Protein AF-A0A8H4NDA4-F1 (afdb_monomer)

Secondary structure (DSSP, 8-state):
-HHHHHHHHHHHPPTTS-STT--EEEEESSPPPHHHHHHHHT-SS-EEEEEE-TT--EEEEEE-HHHIIIIITTEEEEEEP-SS--EEEEEETTEEPPPPP----SSS------TT--------

pLDDT: mean 81.7, std 17.92, range [37.59, 96.75]

Nearest PDB structures (foldseek):
  3cwy-assembly1_A-2  TM=2.704E-01  e=6.642E-01  Hel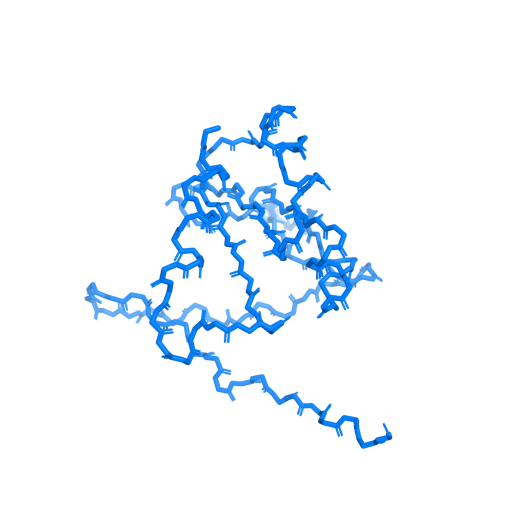icobacter pylori
  1x0g-assembly1_D  TM=3.783E-01  e=4.398E+00  Thermosynechococcus vestitus BP-1
  3ggr-assembly1_B  TM=2.574E-01  e=4.398E+00  Homo sapiens

Foldseek 3Di:
DQLVVQVVCQVVPDPVQHDLLHEGEDEEQDDQDPVNVVSQQPDPHWYKYFHADPVGATPWIDTHPSVVVSVCPQWIWDWDDDPVDIGIFTDHPNHGDDDDPPPPDDDDDDDDDPVPDPPPDDDD

Structure (mmCIF, N/CA/C/O backbone):
data_AF-A0A8H4NDA4-F1
#
_entry.id   AF-A0A8H4NDA4-F1
#
loop_
_atom_site.group_PDB
_atom_site.id
_atom_site.type_symbol
_atom_site.label_atom_id
_atom_site.label_alt_id
_atom_site.label_comp_id
_atom_site.label_asym_id
_atom_site.label_entity_id
_atom_site.label_seq_id
_atom_site.pdbx_PDB_ins_code
_atom_site.Cartn_x
_atom_site.Cartn_y
_atom_site.Cartn_z
_atom_site.occupancy
_atom_site.B_iso_or_equiv
_atom_site.auth_seq_id
_atom_site.auth_comp_id
_atom_site.auth_asym_id
_atom_site.auth_atom_id
_atom_site.pdbx_PDB_model_num
ATOM 1 N N . MET A 1 1 ? 8.304 11.530 5.027 1.00 59.81 1 MET A N 1
ATOM 2 C CA . MET A 1 1 ? 9.335 10.875 5.891 1.00 59.81 1 MET A CA 1
ATOM 3 C C . MET A 1 1 ? 9.225 9.360 5.819 1.00 59.81 1 MET A C 1
ATOM 5 O O . MET A 1 1 ? 10.176 8.750 5.354 1.00 59.81 1 MET A O 1
ATOM 9 N N . TYR A 1 2 ? 8.080 8.769 6.173 1.00 84.25 2 TYR A N 1
ATOM 10 C CA . TYR A 1 2 ? 7.885 7.310 6.170 1.00 84.25 2 TYR A CA 1
ATOM 11 C C . TYR A 1 2 ? 8.179 6.626 4.822 1.00 84.25 2 TYR A C 1
ATOM 13 O O . TYR A 1 2 ? 8.801 5.571 4.782 1.00 84.25 2 TYR A O 1
ATOM 21 N N . VAL A 1 3 ? 7.821 7.254 3.695 1.00 89.31 3 VAL A N 1
ATOM 22 C CA . VAL A 1 3 ? 8.093 6.681 2.364 1.00 89.31 3 VAL A CA 1
ATOM 23 C C . VAL A 1 3 ? 9.590 6.688 2.038 1.00 89.31 3 VAL A C 1
ATOM 25 O O . VAL A 1 3 ? 10.085 5.789 1.365 1.00 89.31 3 VAL A O 1
ATOM 28 N N . ARG A 1 4 ? 10.353 7.676 2.519 1.00 90.50 4 ARG A N 1
ATOM 29 C CA . ARG A 1 4 ? 11.809 7.716 2.307 1.00 90.50 4 ARG A CA 1
ATOM 30 C C . ARG A 1 4 ? 12.518 6.582 3.045 1.00 90.50 4 ARG A C 1
ATOM 32 O O . ARG A 1 4 ? 13.414 5.977 2.468 1.00 90.50 4 ARG A O 1
ATOM 39 N N . GLU A 1 5 ? 12.110 6.301 4.277 1.00 93.31 5 GLU A N 1
ATOM 40 C CA . GLU A 1 5 ? 12.650 5.188 5.065 1.00 93.31 5 GLU A CA 1
ATOM 41 C C . GLU A 1 5 ? 12.316 3.846 4.41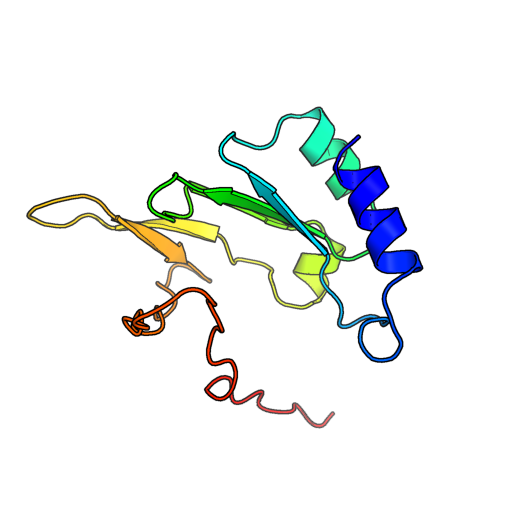9 1.00 93.31 5 GLU A C 1
ATOM 43 O O . GLU A 1 5 ? 13.213 3.029 4.228 1.00 93.31 5 GLU A O 1
ATOM 48 N N . LEU A 1 6 ? 11.071 3.672 3.961 1.00 93.19 6 LEU A N 1
ATOM 49 C CA . LEU A 1 6 ? 10.661 2.484 3.215 1.00 93.19 6 LEU A CA 1
ATOM 50 C C . LEU A 1 6 ? 11.510 2.274 1.952 1.00 93.19 6 LEU A C 1
ATOM 52 O O . LEU A 1 6 ? 12.015 1.179 1.726 1.00 93.19 6 LEU A O 1
ATOM 56 N N . LYS A 1 7 ? 11.756 3.325 1.159 1.00 91.12 7 LYS A N 1
ATOM 57 C CA . LYS A 1 7 ? 12.646 3.235 -0.015 1.00 91.12 7 LYS A CA 1
ATOM 58 C C . LYS A 1 7 ? 14.075 2.837 0.360 1.00 91.12 7 LYS A C 1
ATOM 60 O O . LYS A 1 7 ? 14.691 2.048 -0.349 1.00 91.12 7 LYS A O 1
ATOM 65 N N . GLY A 1 8 ? 14.598 3.371 1.464 1.00 91.44 8 GLY A N 1
ATOM 66 C CA . GLY A 1 8 ? 15.907 2.982 1.989 1.00 91.44 8 GLY A CA 1
ATOM 67 C C . GLY A 1 8 ? 15.953 1.503 2.377 1.00 91.44 8 GLY A C 1
ATOM 68 O O . GLY A 1 8 ? 16.895 0.805 2.007 1.00 91.44 8 GLY A O 1
ATOM 69 N N . ALA A 1 9 ? 14.903 1.009 3.041 1.00 91.44 9 ALA A N 1
ATOM 70 C CA . ALA A 1 9 ? 14.765 -0.400 3.395 1.00 91.44 9 ALA A CA 1
ATOM 71 C C . ALA A 1 9 ? 14.708 -1.299 2.150 1.00 91.44 9 ALA A C 1
ATOM 73 O O . ALA A 1 9 ? 15.398 -2.311 2.104 1.00 91.44 9 ALA A O 1
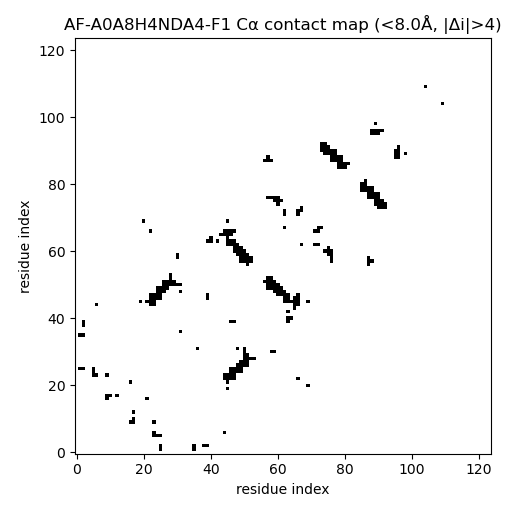ATOM 74 N N . MET A 1 10 ? 13.974 -0.896 1.109 1.00 91.38 10 MET A N 1
ATOM 75 C CA . MET A 1 10 ? 13.927 -1.626 -0.164 1.00 91.38 10 MET A CA 1
ATOM 76 C C . MET A 1 10 ? 15.293 -1.666 -0.862 1.00 91.38 10 MET A C 1
ATOM 78 O O . MET A 1 10 ? 15.707 -2.713 -1.350 1.00 91.38 10 MET A O 1
ATOM 82 N N . ALA A 1 11 ? 16.031 -0.552 -0.880 1.00 90.19 11 ALA A N 1
ATOM 83 C CA . ALA A 1 11 ? 17.371 -0.512 -1.470 1.00 90.19 11 ALA A CA 1
ATOM 84 C C . ALA A 1 11 ? 18.361 -1.429 -0.725 1.00 90.19 11 ALA A C 1
ATOM 86 O O . ALA A 1 11 ? 19.223 -2.064 -1.339 1.00 90.19 11 ALA A O 1
ATOM 87 N N . ALA A 1 12 ? 18.216 -1.531 0.597 1.00 90.25 12 ALA A N 1
ATOM 88 C CA . ALA A 1 12 ? 19.042 -2.374 1.454 1.00 90.25 12 ALA A CA 1
ATOM 89 C C . ALA A 1 12 ? 18.514 -3.815 1.625 1.00 90.25 12 ALA A C 1
ATOM 91 O O . ALA A 1 12 ? 19.200 -4.618 2.259 1.00 90.25 12 ALA A O 1
ATOM 92 N N . ALA A 1 13 ? 17.351 -4.160 1.057 1.00 88.94 13 ALA A N 1
ATOM 93 C CA . ALA A 1 13 ? 16.665 -5.441 1.268 1.00 88.94 13 ALA A CA 1
ATOM 94 C C . ALA A 1 13 ? 17.569 -6.639 0.942 1.00 88.94 13 ALA A C 1
ATOM 96 O O . ALA A 1 13 ? 18.343 -6.537 0.007 1.00 88.94 13 ALA A O 1
ATOM 97 N N . PRO A 1 14 ? 17.530 -7.772 1.657 1.00 87.19 14 PRO A N 1
ATOM 98 C CA . PRO A 1 14 ? 18.447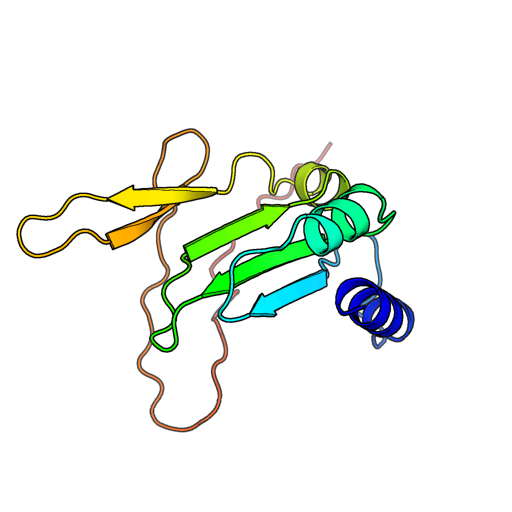 -8.893 1.424 1.00 87.19 14 PRO A CA 1
ATOM 99 C C . PRO A 1 14 ? 18.338 -9.499 0.005 1.00 87.19 14 PRO A C 1
ATOM 101 O O . PRO A 1 14 ? 17.362 -9.262 -0.711 1.00 87.19 14 PRO A O 1
ATOM 104 N N . PRO A 1 15 ? 19.332 -10.292 -0.449 1.00 84.56 15 PRO A N 1
ATOM 105 C CA . PRO A 1 15 ? 19.207 -11.064 -1.689 1.00 84.56 15 PRO A CA 1
ATOM 106 C C . PRO A 1 15 ? 17.911 -11.894 -1.707 1.00 84.56 15 PRO A C 1
ATOM 108 O O . PRO A 1 15 ? 17.548 -12.484 -0.694 1.00 84.56 15 PRO A O 1
ATOM 111 N N . GLY A 1 16 ? 17.207 -11.909 -2.842 1.00 83.06 16 GLY A N 1
ATOM 112 C CA . GLY A 1 16 ? 15.877 -12.524 -2.974 1.00 83.06 16 GLY A CA 1
ATOM 113 C C . GLY A 1 16 ? 14.697 -11.599 -2.641 1.00 83.06 16 GLY A C 1
ATOM 114 O O . GLY A 1 16 ? 13.569 -11.945 -2.953 1.00 83.06 16 GLY A O 1
ATOM 115 N N . TRP A 1 17 ? 14.948 -10.415 -2.068 1.00 82.44 17 TRP A N 1
ATOM 116 C CA . TRP A 1 17 ? 13.941 -9.382 -1.758 1.00 82.44 17 TRP A CA 1
ATOM 117 C C . TRP A 1 17 ? 14.201 -8.077 -2.526 1.00 82.44 17 TRP A C 1
ATOM 119 O O . TRP A 1 17 ? 13.790 -6.990 -2.120 1.00 82.44 17 TRP A O 1
ATOM 129 N N . ARG A 1 18 ? 14.943 -8.175 -3.631 1.00 82.94 18 ARG A N 1
ATOM 130 C CA . ARG A 1 18 ? 15.268 -7.075 -4.545 1.00 82.94 18 ARG A CA 1
ATOM 131 C C . ARG A 1 18 ? 14.806 -7.470 -5.942 1.00 82.94 18 ARG A C 1
ATOM 133 O O . ARG A 1 18 ? 15.030 -8.609 -6.335 1.00 82.94 18 ARG A O 1
ATOM 140 N N . GLY A 1 19 ? 14.265 -6.528 -6.705 1.00 81.38 19 GLY A N 1
ATOM 141 C CA . GLY A 1 19 ? 13.793 -6.802 -8.060 1.00 81.38 19 GLY A CA 1
ATOM 142 C C . GLY A 1 19 ? 12.646 -5.891 -8.472 1.00 81.38 19 GLY A C 1
ATOM 143 O O . GLY A 1 19 ? 12.273 -4.973 -7.741 1.00 81.38 19 GLY A O 1
ATOM 144 N N . ASN A 1 20 ? 12.102 -6.157 -9.659 1.00 79.50 20 ASN A N 1
ATOM 145 C CA . ASN A 1 20 ? 10.944 -5.443 -10.208 1.00 79.50 20 ASN A CA 1
ATOM 146 C C . ASN A 1 20 ? 9.602 -6.051 -9.759 1.00 79.50 20 ASN A C 1
ATOM 148 O O . ASN A 1 20 ? 8.551 -5.484 -10.032 1.00 79.50 20 ASN A O 1
ATOM 152 N N . ASP A 1 21 ? 9.649 -7.193 -9.081 1.00 85.69 21 ASP A N 1
ATOM 153 C CA . ASP A 1 21 ? 8.541 -7.961 -8.512 1.00 85.69 21 ASP A CA 1
ATOM 154 C C . ASP A 1 21 ? 8.353 -7.702 -7.005 1.00 85.69 21 ASP A C 1
ATOM 156 O O . ASP A 1 21 ? 7.577 -8.378 -6.335 1.00 85.69 21 ASP A O 1
ATOM 160 N N . VAL A 1 22 ? 9.039 -6.692 -6.463 1.00 90.19 22 VAL A N 1
ATOM 161 C CA . VAL A 1 22 ? 9.002 -6.341 -5.040 1.00 90.19 22 VAL A CA 1
ATOM 162 C C . VAL A 1 22 ? 8.109 -5.128 -4.805 1.00 90.19 22 VAL A C 1
ATOM 164 O O . VAL A 1 22 ? 8.272 -4.079 -5.429 1.00 90.19 22 VAL A O 1
ATOM 167 N N . LEU A 1 23 ? 7.210 -5.247 -3.829 1.00 93.81 23 LEU A N 1
ATOM 168 C CA . LEU A 1 23 ? 6.316 -4.185 -3.378 1.00 93.81 23 LEU A CA 1
ATOM 169 C C . LEU A 1 23 ? 6.729 -3.685 -1.988 1.00 93.81 23 LEU A C 1
ATOM 171 O O . LEU A 1 23 ? 6.818 -4.463 -1.041 1.00 93.81 23 LEU A O 1
ATOM 175 N N . GLY A 1 24 ? 6.914 -2.374 -1.840 1.00 94.50 24 GLY A N 1
ATOM 176 C CA . GLY A 1 24 ? 7.035 -1.743 -0.526 1.00 94.50 24 GLY A CA 1
ATOM 177 C C . GLY A 1 24 ? 5.666 -1.366 0.037 1.00 94.50 24 GLY A C 1
ATOM 178 O O . GLY A 1 24 ? 4.915 -0.641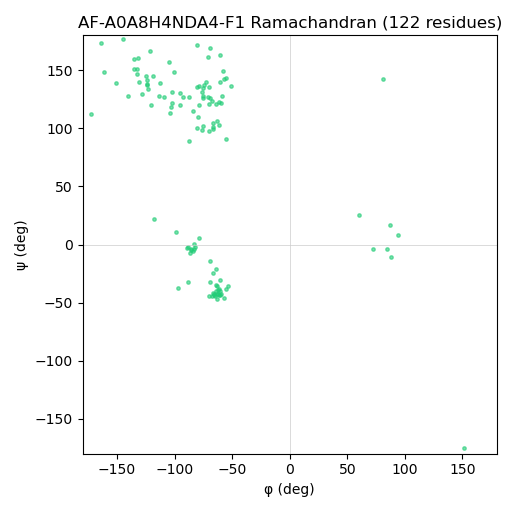 -0.613 1.00 94.50 24 GLY A O 1
ATOM 179 N N . LEU A 1 25 ? 5.349 -1.788 1.262 1.00 95.50 25 LEU A N 1
ATOM 180 C CA . LEU A 1 25 ? 4.100 -1.433 1.943 1.00 95.50 25 LEU A CA 1
ATOM 181 C C . LEU A 1 25 ? 4.359 -0.557 3.169 1.00 95.50 25 LEU A C 1
ATOM 183 O O . LEU A 1 25 ? 5.141 -0.912 4.047 1.00 95.50 25 LEU A O 1
ATOM 187 N N . LEU A 1 26 ? 3.663 0.578 3.239 1.00 95.38 26 LEU A N 1
ATOM 188 C CA . LEU A 1 26 ? 3.570 1.393 4.446 1.00 95.38 26 LEU A CA 1
ATOM 189 C C . LEU A 1 26 ? 2.208 1.160 5.107 1.00 95.38 26 LEU A C 1
ATOM 191 O O . LEU A 1 26 ? 1.175 1.455 4.511 1.00 95.38 26 LEU A O 1
ATOM 195 N N . VAL A 1 27 ? 2.212 0.654 6.339 1.00 94.69 27 VAL A N 1
ATOM 196 C CA . VAL A 1 27 ? 0.997 0.325 7.098 1.00 94.69 27 VAL A CA 1
ATOM 197 C C . VAL A 1 27 ? 0.864 1.261 8.297 1.00 94.69 27 VAL A C 1
ATOM 199 O O . VAL A 1 27 ? 1.858 1.570 8.955 1.00 94.69 27 VAL A O 1
ATOM 202 N N . GLY A 1 28 ? -0.348 1.730 8.592 1.00 93.38 28 GLY A N 1
ATOM 203 C CA . GLY A 1 28 ? -0.610 2.521 9.793 1.00 93.38 28 GLY A CA 1
ATOM 204 C C . GLY A 1 28 ? -2.089 2.623 10.156 1.00 93.38 28 GLY A C 1
ATOM 205 O O . GLY A 1 28 ? -2.958 2.209 9.404 1.00 93.38 28 GLY A O 1
ATOM 206 N N . GLU A 1 29 ? -2.377 3.221 11.312 1.00 94.56 29 GLU A N 1
ATOM 207 C CA . GLU A 1 29 ? -3.752 3.375 11.829 1.00 94.56 29 GLU A CA 1
ATOM 208 C C . GLU A 1 29 ? -4.459 4.660 11.358 1.00 94.56 29 GLU A C 1
ATOM 210 O O . GLU A 1 29 ? -5.603 4.930 11.722 1.00 94.56 29 GLU A O 1
ATOM 215 N N . LYS A 1 30 ? -3.773 5.512 10.589 1.00 94.50 30 LYS A N 1
ATOM 216 C CA . LYS A 1 30 ? -4.304 6.802 10.125 1.00 94.50 30 LYS A CA 1
ATOM 217 C C . LYS A 1 30 ? -4.363 6.834 8.601 1.00 94.50 30 LYS A C 1
ATOM 219 O O . LYS A 1 30 ? -3.449 6.324 7.970 1.00 94.50 30 LYS A O 1
ATOM 224 N N . PRO A 1 31 ? -5.368 7.484 7.989 1.00 94.50 31 PRO A N 1
ATOM 225 C CA . PRO A 1 31 ? -5.404 7.640 6.539 1.00 94.50 31 PRO A CA 1
ATOM 226 C C . PRO A 1 31 ? -4.159 8.348 5.992 1.00 94.50 31 PRO A C 1
ATOM 228 O O . PRO A 1 31 ? -3.595 9.240 6.639 1.00 94.50 31 PRO A O 1
ATOM 231 N N . ALA A 1 32 ? -3.767 8.002 4.765 1.00 94.62 32 ALA A N 1
ATOM 232 C CA . ALA A 1 32 ? -2.618 8.612 4.110 1.00 94.62 32 ALA A CA 1
ATOM 233 C C . ALA A 1 32 ? -2.826 10.122 3.935 1.00 94.62 32 ALA A C 1
ATOM 235 O O . ALA A 1 32 ? -3.769 10.575 3.279 1.00 94.62 32 ALA A O 1
ATOM 236 N N . THR A 1 33 ? -1.904 10.918 4.473 1.00 95.56 33 THR A N 1
ATOM 237 C CA . THR A 1 33 ? -1.914 12.372 4.275 1.00 95.56 33 THR A CA 1
ATOM 238 C C . THR A 1 33 ? -1.536 12.729 2.836 1.00 95.56 33 THR A C 1
ATOM 240 O O . THR A 1 33 ? -0.888 11.949 2.138 1.00 95.56 33 THR A O 1
ATOM 243 N N . LYS A 1 34 ? -1.860 13.952 2.391 1.00 94.81 34 LYS A N 1
ATOM 244 C CA . 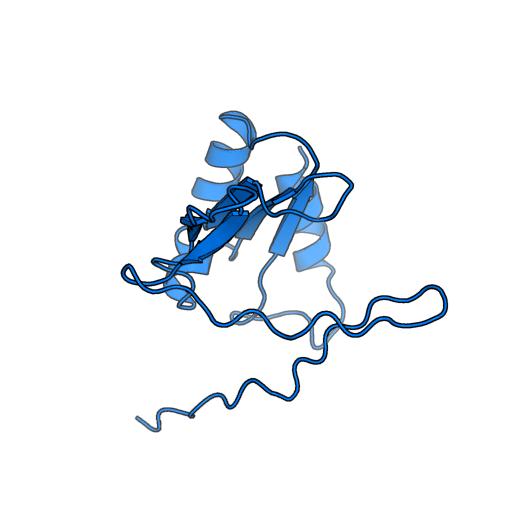LYS A 1 34 ? -1.460 14.447 1.059 1.00 94.81 34 LYS A CA 1
ATOM 245 C C . LYS A 1 34 ? 0.051 14.344 0.811 1.00 94.81 34 LYS A C 1
ATOM 247 O O . LYS A 1 34 ? 0.464 14.049 -0.303 1.00 94.81 34 LYS A O 1
ATOM 252 N N . GLY A 1 35 ? 0.869 14.554 1.847 1.00 93.75 35 GLY A N 1
ATOM 253 C CA . GLY A 1 35 ? 2.325 14.416 1.751 1.00 93.75 35 GLY A CA 1
ATOM 254 C C . GLY A 1 35 ? 2.762 12.974 1.485 1.00 93.75 35 GLY A C 1
ATOM 255 O O . GLY A 1 35 ? 3.605 12.746 0.625 1.00 93.75 35 GLY A O 1
ATOM 256 N N . VAL A 1 36 ? 2.141 11.997 2.159 1.00 94.19 36 VAL A N 1
ATOM 257 C CA . VAL A 1 36 ? 2.391 10.566 1.905 1.00 94.19 36 VAL A CA 1
ATOM 258 C C . VAL A 1 36 ? 1.969 10.193 0.485 1.00 94.19 36 VAL A C 1
ATOM 260 O O . VAL A 1 36 ? 2.750 9.583 -0.238 1.00 94.19 36 VAL A O 1
ATOM 263 N N . GLN A 1 37 ? 0.778 10.621 0.057 1.00 94.81 37 GLN A N 1
ATOM 264 C CA . GLN A 1 37 ? 0.279 10.366 -1.298 1.00 94.81 37 GLN A CA 1
ATOM 265 C C . GLN A 1 37 ? 1.200 10.969 -2.374 1.00 94.81 37 GLN A C 1
ATOM 267 O O . GLN A 1 37 ? 1.508 10.303 -3.358 1.00 94.81 37 GLN A O 1
ATOM 272 N N . GLY A 1 38 ? 1.699 12.194 -2.169 1.00 95.69 38 GLY A N 1
ATOM 273 C CA . GLY A 1 38 ? 2.653 12.838 -3.077 1.00 95.69 38 GLY A CA 1
ATOM 274 C C . GLY A 1 38 ? 4.018 12.138 -3.130 1.00 95.69 38 GLY A C 1
ATOM 275 O O . GLY A 1 38 ? 4.557 11.918 -4.218 1.00 95.69 38 GLY A O 1
ATOM 276 N N . GLU A 1 39 ? 4.569 11.737 -1.975 1.00 95.12 39 GLU A N 1
ATOM 277 C CA . GLU A 1 39 ? 5.819 10.957 -1.913 1.00 95.12 39 GLU A CA 1
ATOM 278 C C . GLU A 1 39 ? 5.663 9.591 -2.611 1.00 95.12 39 GLU A C 1
ATOM 280 O O . GLU A 1 39 ? 6.578 9.161 -3.310 1.00 95.12 39 GLU A O 1
ATOM 285 N N . MET A 1 40 ? 4.512 8.922 -2.470 1.00 95.00 40 MET A N 1
ATOM 286 C CA . MET A 1 40 ? 4.222 7.666 -3.176 1.00 95.00 40 MET A CA 1
ATOM 287 C C . MET A 1 40 ? 4.076 7.854 -4.687 1.00 95.00 40 MET A C 1
ATOM 289 O O . MET A 1 40 ? 4.608 7.054 -5.456 1.00 95.00 40 MET A O 1
ATOM 293 N N . HIS A 1 41 ? 3.355 8.894 -5.112 1.00 94.62 41 HIS A N 1
ATOM 294 C CA . HIS A 1 41 ? 3.080 9.164 -6.523 1.00 94.62 41 HIS A CA 1
ATOM 295 C C . HIS A 1 41 ? 4.364 9.410 -7.328 1.00 94.62 41 HIS A C 1
ATOM 297 O O . HIS A 1 41 ? 4.479 8.956 -8.461 1.00 94.62 41 HIS A O 1
ATOM 303 N N . SER A 1 42 ? 5.336 10.096 -6.723 1.00 93.81 42 SER A N 1
ATOM 304 C CA . SER A 1 42 ? 6.632 10.425 -7.333 1.00 93.81 42 SER A CA 1
ATOM 305 C C . SER A 1 42 ? 7.697 9.330 -7.196 1.00 93.81 42 SER A C 1
ATOM 307 O O . SER A 1 42 ? 8.798 9.482 -7.720 1.00 93.81 42 SER A O 1
ATOM 309 N N . ALA A 1 43 ? 7.418 8.241 -6.476 1.00 93.56 43 ALA A N 1
ATOM 310 C CA . ALA A 1 43 ? 8.392 7.178 -6.268 1.00 93.56 43 ALA A CA 1
ATOM 311 C C . ALA A 1 43 ? 8.574 6.311 -7.525 1.00 93.56 43 ALA A C 1
ATOM 313 O O . ALA A 1 43 ? 7.606 5.888 -8.153 1.00 93.56 43 ALA A O 1
ATOM 314 N N . GLU A 1 44 ? 9.827 5.979 -7.841 1.00 91.88 44 GLU A N 1
ATOM 315 C CA . GLU A 1 44 ? 10.176 5.127 -8.990 1.00 91.88 44 GLU A CA 1
ATOM 316 C C . GLU A 1 44 ? 10.092 3.620 -8.699 1.00 91.88 44 GLU A C 1
ATOM 318 O O . GLU A 1 44 ? 10.224 2.809 -9.613 1.00 91.88 44 GLU A O 1
ATOM 323 N N . VAL A 1 45 ? 9.832 3.246 -7.446 1.00 92.62 45 VAL A N 1
ATOM 324 C CA . VAL A 1 45 ? 9.634 1.860 -6.992 1.00 92.62 45 VAL A CA 1
ATOM 325 C C . VAL A 1 45 ? 8.153 1.582 -6.736 1.00 92.62 45 VAL A C 1
ATOM 327 O O . VAL A 1 45 ? 7.379 2.513 -6.499 1.00 92.62 45 VAL A O 1
ATOM 330 N N . ALA A 1 46 ? 7.740 0.315 -6.774 1.00 95.69 46 ALA A N 1
ATOM 331 C CA . ALA A 1 46 ? 6.366 -0.079 -6.474 1.00 95.69 46 ALA A CA 1
ATOM 332 C C . ALA A 1 46 ? 6.060 0.084 -4.983 1.00 95.69 46 ALA A C 1
ATOM 334 O O . ALA A 1 46 ? 6.719 -0.519 -4.135 1.00 95.69 46 ALA A O 1
ATOM 335 N N . LEU A 1 47 ? 5.059 0.913 -4.673 1.00 96.06 47 LEU A N 1
ATOM 336 C CA . LEU A 1 47 ? 4.661 1.223 -3.303 1.00 96.06 47 LEU A CA 1
ATOM 337 C C . LEU A 1 47 ? 3.152 1.121 -3.105 1.00 96.06 47 LEU A C 1
ATOM 339 O O . LEU A 1 47 ? 2.367 1.522 -3.972 1.00 96.06 47 LEU A O 1
ATOM 343 N N . GLY A 1 48 ? 2.772 0.707 -1.899 1.00 96.75 48 GLY A N 1
ATOM 344 C CA . GLY A 1 48 ? 1.414 0.794 -1.391 1.00 96.75 48 GLY A CA 1
ATOM 345 C C . GLY A 1 48 ? 1.306 1.391 0.007 1.00 96.75 48 GLY A C 1
ATOM 346 O O . GLY A 1 48 ? 2.269 1.412 0.777 1.00 96.75 48 GLY A O 1
ATOM 347 N N . TYR A 1 49 ? 0.103 1.861 0.327 1.00 96.56 49 TYR A N 1
ATOM 348 C CA . TYR A 1 49 ? -0.285 2.297 1.663 1.00 96.56 49 TYR A CA 1
ATOM 349 C C . TYR A 1 49 ? -1.497 1.512 2.141 1.00 96.56 49 TYR A C 1
ATOM 351 O O . TYR A 1 49 ? -2.477 1.399 1.405 1.00 96.56 49 TYR A O 1
ATOM 359 N N . VAL A 1 50 ? -1.445 1.041 3.384 1.00 95.88 50 VAL A N 1
ATOM 360 C CA . VAL A 1 50 ? -2.558 0.377 4.063 1.00 95.88 50 VAL A CA 1
ATOM 361 C C . VAL A 1 50 ? -2.890 1.169 5.322 1.00 95.88 50 VAL A C 1
ATOM 363 O O . VAL A 1 50 ? -2.055 1.312 6.213 1.00 95.88 50 VAL A O 1
ATOM 366 N N . CYS A 1 51 ? -4.118 1.671 5.405 1.00 95.44 51 CYS A N 1
ATOM 367 C CA . CYS A 1 51 ? -4.689 2.113 6.672 1.00 95.44 51 CYS A CA 1
ATOM 368 C C . CYS A 1 51 ? -5.459 0.940 7.273 1.00 95.44 51 CYS A C 1
ATOM 370 O O . CYS A 1 51 ? -6.331 0.406 6.584 1.00 95.44 51 CYS A O 1
ATOM 372 N N . CYS A 1 52 ? -5.188 0.556 8.517 1.00 93.81 52 CYS A N 1
ATOM 373 C CA . CYS A 1 52 ? -5.939 -0.497 9.194 1.00 93.81 52 CYS A CA 1
ATOM 374 C C . CYS A 1 52 ? -6.368 -0.114 10.615 1.00 93.81 52 CYS A C 1
ATOM 376 O O . CYS A 1 52 ? -5.701 0.673 11.281 1.00 93.81 52 CYS A O 1
ATOM 378 N N . SER A 1 53 ? -7.489 -0.672 11.079 1.00 90.69 53 SER A N 1
ATOM 379 C CA . SER A 1 53 ? -7.881 -0.608 12.491 1.00 90.69 53 SER A CA 1
ATOM 380 C C . SER A 1 53 ? -6.937 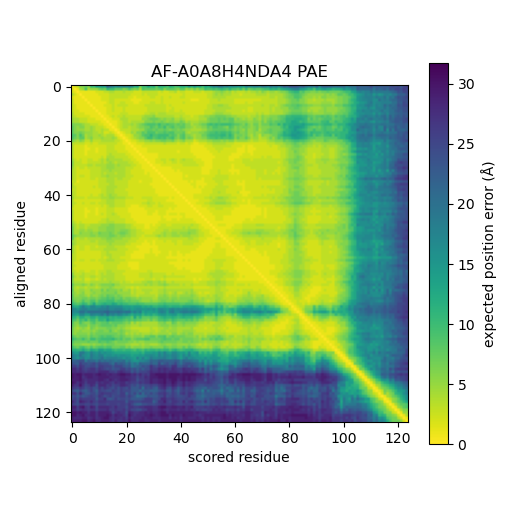-1.455 13.355 1.00 90.69 53 SER A C 1
ATOM 382 O O . SER A 1 53 ? -6.149 -2.256 12.841 1.00 90.69 53 SER A O 1
ATOM 384 N N . LYS A 1 54 ? -7.037 -1.317 14.681 1.00 88.69 54 LYS A N 1
ATOM 385 C CA . LYS A 1 54 ? -6.286 -2.165 15.624 1.00 88.69 54 LYS A CA 1
ATOM 386 C C . LYS A 1 54 ? -6.737 -3.622 15.573 1.00 88.69 54 LYS A C 1
ATOM 388 O O . LYS A 1 54 ? -5.974 -4.525 15.890 1.00 88.69 54 LYS A O 1
ATOM 393 N N . GLU A 1 55 ? -7.968 -3.835 15.136 1.00 85.25 55 GLU A N 1
ATOM 394 C CA . GLU A 1 55 ? -8.611 -5.128 14.944 1.00 85.25 55 GLU A CA 1
ATOM 395 C C . GLU A 1 55 ? -8.238 -5.763 13.587 1.00 85.25 55 GLU A C 1
ATOM 397 O O . GLU A 1 55 ? -8.601 -6.907 13.298 1.00 85.25 55 GLU A O 1
ATOM 402 N N . GLY A 1 56 ? -7.467 -5.041 12.762 1.00 83.19 56 GLY A N 1
ATOM 403 C CA . GLY A 1 56 ? -6.947 -5.507 11.480 1.00 83.19 56 GLY A CA 1
ATOM 404 C C . GLY A 1 56 ? -7.889 -5.290 10.294 1.00 83.19 56 GLY A C 1
ATOM 405 O O . GLY A 1 56 ? -7.693 -5.910 9.249 1.00 83.19 56 GLY A O 1
ATOM 406 N N . ASP A 1 57 ? -8.905 -4.434 10.421 1.00 85.31 57 ASP A N 1
ATOM 407 C CA . ASP A 1 57 ? -9.775 -4.066 9.301 1.00 85.31 57 ASP A CA 1
ATOM 408 C C . ASP A 1 57 ? -9.046 -3.102 8.373 1.00 85.31 57 ASP A C 1
ATOM 410 O O . ASP A 1 57 ? -8.580 -2.053 8.812 1.00 85.31 57 ASP A O 1
ATOM 414 N N . VAL A 1 58 ? -8.969 -3.417 7.080 1.00 90.94 58 VAL A N 1
ATOM 415 C CA . VAL A 1 58 ? -8.328 -2.538 6.095 1.00 90.94 58 VAL A CA 1
ATOM 416 C C . VAL A 1 58 ? -9.289 -1.413 5.709 1.00 90.94 58 VAL A C 1
ATOM 418 O O . VAL A 1 58 ? -10.292 -1.633 5.037 1.00 90.94 58 VAL A O 1
ATOM 421 N N . LEU A 1 59 ? -8.965 -0.196 6.144 1.00 92.06 59 LEU A N 1
ATOM 422 C CA . LEU A 1 59 ? -9.760 1.025 5.986 1.00 92.06 59 LEU A CA 1
ATOM 423 C C . LEU A 1 59 ? -9.458 1.770 4.683 1.00 92.06 59 LEU A C 1
ATOM 425 O O . LEU A 1 59 ? -10.322 2.441 4.124 1.00 92.06 59 LEU A O 1
ATOM 429 N N . GLN A 1 60 ? -8.212 1.697 4.218 1.00 94.06 60 GLN A N 1
ATOM 430 C CA . GLN A 1 60 ? -7.757 2.364 3.003 1.00 94.06 60 GLN A CA 1
ATOM 431 C C . GLN A 1 60 ? -6.625 1.563 2.379 1.00 94.06 60 GLN A C 1
ATOM 433 O O . GLN A 1 60 ? -5.714 1.126 3.079 1.00 94.06 60 GLN A O 1
ATOM 438 N N . LEU A 1 61 ? -6.659 1.454 1.057 1.00 95.50 61 LEU A N 1
ATOM 439 C CA . LEU A 1 61 ? -5.598 0.880 0.248 1.00 95.50 61 LEU A CA 1
ATOM 440 C C . LEU A 1 61 ? -5.250 1.876 -0.856 1.00 95.50 61 LEU A C 1
ATOM 442 O O . LEU A 1 61 ? -6.150 2.376 -1.529 1.00 95.50 61 LEU A O 1
ATOM 446 N N . LEU A 1 62 ? -3.969 2.192 -1.025 1.00 95.31 62 LEU A N 1
ATOM 447 C CA . LEU A 1 62 ? -3.488 3.053 -2.106 1.00 95.31 62 LEU A CA 1
ATOM 448 C C . LEU A 1 62 ? -2.306 2.395 -2.803 1.00 95.31 62 LEU A C 1
ATOM 450 O O . LEU A 1 62 ? -1.413 1.885 -2.134 1.00 95.31 62 LEU A O 1
ATOM 454 N N . TRP A 1 63 ? -2.264 2.510 -4.127 1.00 96.75 63 TRP A N 1
ATOM 455 C CA . TRP A 1 63 ? -1.180 2.019 -4.977 1.00 96.75 63 TRP A CA 1
ATOM 456 C C . TRP A 1 63 ? -0.615 3.159 -5.813 1.00 96.75 63 TRP A C 1
ATOM 458 O O . TRP A 1 63 ? -1.380 3.954 -6.365 1.00 96.75 63 TRP A O 1
ATOM 468 N N . ASN A 1 64 ? 0.710 3.236 -5.946 1.00 96.19 64 ASN A N 1
ATOM 469 C CA . ASN A 1 64 ? 1.309 4.114 -6.950 1.00 96.19 64 ASN A CA 1
ATOM 470 C C . ASN A 1 64 ? 1.286 3.468 -8.347 1.00 96.19 64 ASN A C 1
ATOM 472 O O . ASN A 1 64 ? 0.971 2.290 -8.500 1.00 96.19 64 ASN A O 1
ATOM 476 N N . ILE A 1 65 ? 1.647 4.235 -9.378 1.00 96.38 65 ILE A N 1
ATOM 477 C CA . ILE A 1 65 ? 1.581 3.770 -10.772 1.00 96.38 65 ILE A CA 1
ATOM 478 C C . ILE A 1 65 ? 2.458 2.535 -11.039 1.00 96.38 65 ILE A C 1
ATOM 480 O O . ILE A 1 65 ? 2.114 1.694 -11.863 1.00 96.38 65 ILE A O 1
ATOM 484 N N . LYS A 1 66 ? 3.576 2.389 -10.316 1.00 95.88 66 LYS A N 1
ATOM 485 C CA . LYS A 1 66 ? 4.466 1.227 -10.426 1.00 95.88 66 LYS A CA 1
ATOM 486 C C . LYS A 1 66 ? 3.817 -0.034 -9.853 1.00 95.88 66 LYS A C 1
ATOM 488 O O . LYS A 1 66 ? 3.835 -1.066 -10.511 1.00 95.88 66 LYS A O 1
ATOM 493 N N . ALA A 1 67 ? 3.184 0.071 -8.685 1.00 96.12 67 ALA A N 1
ATOM 494 C CA . ALA A 1 67 ? 2.404 -1.015 -8.095 1.00 96.12 67 ALA A CA 1
ATOM 495 C C . ALA A 1 67 ? 1.189 -1.388 -8.966 1.00 96.12 67 ALA A C 1
ATOM 497 O O . ALA A 1 67 ? 0.908 -2.566 -9.171 1.00 96.12 67 ALA A O 1
ATOM 498 N N . GLN A 1 68 ? 0.506 -0.398 -9.546 1.00 95.31 68 GLN A N 1
ATOM 499 C CA . GLN A 1 68 ? -0.590 -0.639 -10.492 1.00 95.31 68 GLN A CA 1
ATOM 500 C C . GLN A 1 68 ? -0.115 -1.417 -11.727 1.00 95.31 68 GLN A C 1
ATOM 502 O O . GLN A 1 68 ? -0.753 -2.393 -12.113 1.00 95.31 68 GLN A O 1
ATOM 507 N N . ALA A 1 69 ? 1.042 -1.053 -12.292 1.00 94.94 69 ALA A N 1
ATOM 508 C CA . ALA A 1 69 ? 1.649 -1.756 -13.424 1.00 94.94 69 ALA A CA 1
ATOM 509 C C . ALA A 1 69 ? 2.065 -3.207 -13.104 1.00 94.94 69 ALA A C 1
ATOM 511 O O . ALA A 1 69 ? 2.160 -4.019 -14.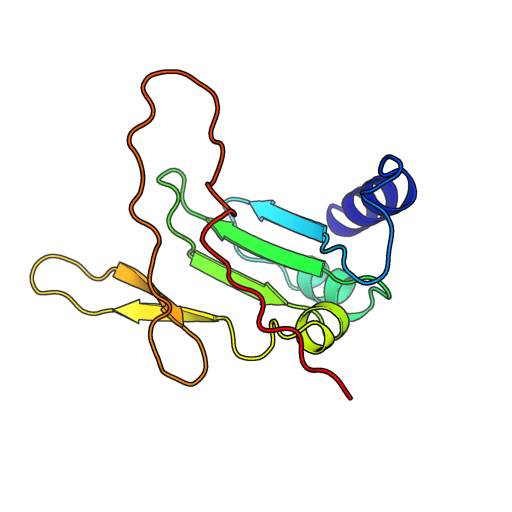018 1.00 94.94 69 ALA A O 1
ATOM 512 N N . MET A 1 70 ? 2.255 -3.554 -11.825 1.00 93.88 70 MET A N 1
ATOM 513 C CA . MET A 1 70 ? 2.447 -4.939 -11.366 1.00 93.88 70 MET A CA 1
ATOM 514 C C . MET A 1 70 ? 1.133 -5.736 -11.258 1.00 93.88 70 MET A C 1
ATOM 516 O O . MET A 1 70 ? 1.131 -6.862 -10.772 1.00 93.88 70 MET A O 1
ATOM 520 N N . GLY A 1 71 ? 0.003 -5.164 -11.681 1.00 92.62 71 GLY A N 1
ATOM 521 C CA . GLY A 1 71 ? -1.298 -5.830 -11.669 1.00 92.62 71 GLY A CA 1
ATOM 522 C C . GLY A 1 71 ? -2.144 -5.553 -10.427 1.00 92.62 71 GLY A C 1
ATOM 523 O O . GLY A 1 71 ? -3.203 -6.161 -10.283 1.00 92.62 71 GLY A O 1
ATOM 524 N N . LEU A 1 72 ? -1.728 -4.624 -9.558 1.00 93.19 72 LEU A N 1
ATOM 525 C CA . LEU A 1 72 ? -2.532 -4.182 -8.408 1.00 93.19 72 LEU A CA 1
ATOM 526 C C . LEU A 1 72 ? -3.558 -3.102 -8.775 1.00 93.19 72 LEU A C 1
ATOM 528 O O . LEU A 1 72 ? -4.300 -2.627 -7.913 1.00 93.19 72 LEU A O 1
ATOM 532 N N . ASP A 1 73 ? -3.612 -2.709 -10.050 1.00 92.62 73 ASP A N 1
ATOM 533 C CA . ASP A 1 73 ? -4.645 -1.809 -10.546 1.00 92.62 73 ASP A CA 1
ATOM 534 C C . ASP A 1 73 ? -6.057 -2.358 -10.286 1.00 92.62 73 ASP A C 1
ATOM 536 O O . ASP A 1 73 ? -6.320 -3.565 -10.344 1.00 92.62 73 ASP A O 1
ATOM 540 N N . GLY A 1 74 ? -6.966 -1.443 -9.951 1.00 89.81 74 GLY A N 1
ATOM 541 C CA . GLY A 1 74 ? -8.351 -1.761 -9.621 1.00 89.81 74 GLY A CA 1
ATOM 542 C C . GLY A 1 74 ? -8.565 -2.454 -8.271 1.00 89.81 74 GLY A C 1
ATOM 543 O O . GLY A 1 74 ? -9.724 -2.652 -7.908 1.00 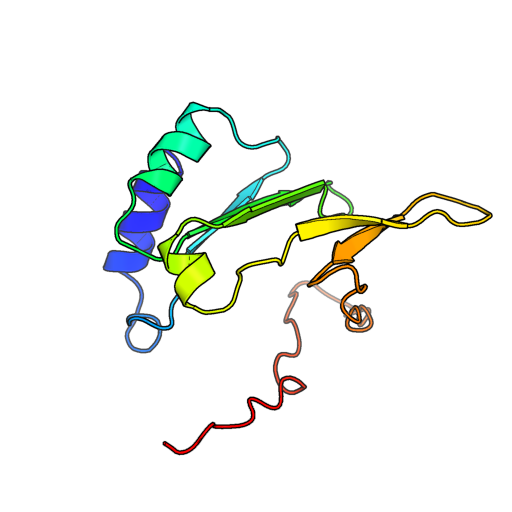89.81 74 GLY A O 1
ATOM 544 N N . ILE A 1 75 ? -7.509 -2.796 -7.516 1.00 92.88 75 ILE A N 1
ATOM 545 C CA . ILE A 1 75 ? -7.646 -3.310 -6.146 1.00 92.88 75 ILE A CA 1
ATOM 546 C C . ILE A 1 75 ? -7.896 -2.142 -5.189 1.00 92.88 75 ILE A C 1
ATOM 548 O O . ILE A 1 75 ? -7.064 -1.243 -5.058 1.00 92.88 75 ILE A O 1
ATOM 552 N N . THR A 1 76 ? -9.032 -2.166 -4.496 1.00 91.12 76 THR A N 1
ATOM 553 C CA . THR A 1 76 ? -9.459 -1.106 -3.570 1.00 91.12 76 THR A CA 1
ATOM 554 C C . THR A 1 76 ? -10.209 -1.671 -2.362 1.00 91.12 76 THR A C 1
ATOM 556 O O . THR A 1 76 ? -10.463 -2.872 -2.281 1.00 91.12 76 THR A O 1
ATOM 559 N N . VAL A 1 77 ? -10.577 -0.801 -1.422 1.00 91.69 77 VAL A N 1
ATOM 560 C CA . VAL A 1 77 ? -11.474 -1.118 -0.305 1.00 91.69 77 VAL A CA 1
ATOM 561 C C . VAL A 1 77 ? -12.900 -0.710 -0.672 1.00 91.69 77 VAL A C 1
ATOM 563 O O . VAL A 1 77 ? -13.140 0.415 -1.110 1.00 91.69 77 VAL A O 1
ATOM 566 N N . GLY A 1 78 ? -13.851 -1.619 -0.474 1.00 89.94 78 GLY A N 1
ATOM 567 C CA . GLY A 1 78 ? -15.286 -1.386 -0.611 1.00 89.94 78 GLY A CA 1
ATOM 568 C C . GLY A 1 78 ? -16.044 -1.683 0.681 1.00 89.94 78 GLY A C 1
ATOM 569 O O . GLY A 1 78 ? -15.521 -2.311 1.600 1.00 89.94 78 GLY A O 1
ATOM 570 N N . LEU A 1 79 ? -17.301 -1.238 0.740 1.00 88.19 79 LEU A N 1
ATOM 571 C CA . LEU A 1 79 ? -18.212 -1.518 1.848 1.00 88.19 79 LEU A CA 1
ATOM 572 C C . LEU A 1 79 ? -19.191 -2.624 1.445 1.00 88.19 79 LEU A C 1
ATOM 574 O O . LEU A 1 79 ? -19.948 -2.470 0.487 1.00 88.19 79 LEU A O 1
ATOM 578 N N . LYS A 1 80 ? -19.203 -3.720 2.200 1.00 86.75 80 LYS A N 1
ATOM 579 C CA . LYS A 1 80 ? -20.232 -4.756 2.131 1.00 86.75 80 LYS A CA 1
ATOM 580 C C . LYS A 1 80 ? -21.277 -4.485 3.205 1.00 86.75 80 LYS A C 1
ATOM 582 O O . LYS A 1 80 ? -20.953 -4.498 4.392 1.00 86.75 80 LYS A O 1
ATOM 587 N N . TYR A 1 81 ? -22.521 -4.286 2.794 1.00 82.94 81 TYR A N 1
ATOM 588 C CA . TYR A 1 81 ? -23.652 -4.227 3.716 1.00 82.94 81 TYR A CA 1
ATOM 589 C C . TYR A 1 81 ? -24.007 -5.643 4.183 1.00 82.94 81 TYR A C 1
ATOM 591 O O . TYR A 1 81 ? -24.043 -6.573 3.374 1.00 82.94 81 TYR A O 1
ATOM 599 N N . GLY A 1 82 ? -24.224 -5.810 5.483 1.00 81.38 82 GLY A N 1
ATOM 600 C CA . GLY A 1 82 ? -24.671 -7.058 6.096 1.00 81.38 82 GLY A CA 1
ATOM 601 C C . GLY A 1 82 ? -25.779 -6.780 7.104 1.00 81.38 82 GLY A C 1
ATOM 602 O O . GLY A 1 82 ? -25.910 -5.648 7.565 1.00 81.38 82 GLY A O 1
ATOM 603 N N . ASP A 1 83 ? -26.558 -7.809 7.435 1.00 78.38 83 ASP A N 1
ATOM 604 C CA . ASP A 1 83 ? -27.737 -7.668 8.299 1.00 78.38 83 ASP A CA 1
ATOM 605 C C . ASP A 1 83 ? -27.374 -7.214 9.727 1.00 78.38 83 ASP A C 1
ATOM 607 O O . ASP A 1 83 ? -28.095 -6.412 10.317 1.00 78.38 83 ASP A O 1
ATOM 611 N N . ASP A 1 84 ? -26.220 -7.655 10.245 1.00 77.75 84 ASP A N 1
ATOM 612 C CA . ASP A 1 84 ? -25.738 -7.303 11.591 1.00 77.75 84 ASP A CA 1
ATOM 613 C C . ASP A 1 84 ? -24.741 -6.135 11.596 1.00 77.75 84 ASP A C 1
ATOM 615 O O . ASP A 1 84 ? -24.708 -5.323 12.524 1.00 77.75 84 ASP A O 1
ATOM 619 N N . SER A 1 85 ? -23.872 -6.061 10.583 1.00 76.88 85 SER A N 1
ATOM 620 C CA . SER A 1 85 ? -22.853 -5.017 10.478 1.00 76.88 85 SER A CA 1
ATOM 621 C C . SER A 1 85 ? -22.308 -4.863 9.062 1.00 76.88 85 SER A C 1
ATOM 623 O O . SER A 1 85 ? -22.177 -5.826 8.298 1.00 76.88 85 SER A O 1
ATOM 625 N N . ASN A 1 86 ? -21.935 -3.627 8.730 1.00 83.19 86 ASN A N 1
ATOM 626 C CA . ASN A 1 86 ? -21.179 -3.345 7.519 1.00 83.19 86 ASN A CA 1
ATOM 627 C C . ASN A 1 86 ? -19.735 -3.823 7.688 1.00 83.19 86 ASN A C 1
ATOM 629 O O . ASN A 1 86 ? -19.127 -3.624 8.740 1.00 83.19 86 ASN A O 1
ATOM 633 N N . LYS A 1 87 ? -19.173 -4.412 6.634 1.00 84.12 87 LYS A N 1
ATOM 634 C CA . LYS A 1 87 ? -17.805 -4.937 6.618 1.00 84.12 87 LYS A CA 1
ATOM 635 C C . LYS A 1 87 ? -17.019 -4.305 5.486 1.00 84.12 87 LYS A C 1
ATOM 637 O O . LYS A 1 87 ? -17.530 -4.169 4.376 1.00 84.12 87 LYS A O 1
ATOM 642 N N . LEU A 1 88 ? -15.776 -3.937 5.758 1.00 88.69 88 LEU A N 1
ATOM 643 C CA . LEU A 1 88 ? -14.861 -3.506 4.711 1.00 88.69 88 LEU A CA 1
ATOM 644 C C . LEU A 1 88 ? -14.285 -4.733 4.016 1.00 88.69 88 LEU A C 1
ATOM 646 O O . LEU A 1 88 ? -13.937 -5.721 4.661 1.00 88.69 88 LEU A O 1
ATOM 650 N N . VAL A 1 89 ? -14.238 -4.678 2.693 1.00 88.94 89 VAL A N 1
ATOM 651 C CA . VAL A 1 89 ? -13.810 -5.792 1.849 1.00 88.94 89 VAL A CA 1
ATOM 652 C C . VAL A 1 89 ? -12.866 -5.302 0.771 1.00 88.94 89 VAL A C 1
ATOM 654 O O . VAL A 1 89 ? -12.956 -4.158 0.326 1.00 88.94 89 VAL A O 1
ATOM 657 N N . LEU A 1 90 ? -11.966 -6.177 0.336 1.00 90.81 90 LEU A N 1
ATOM 658 C CA . LEU A 1 90 ? -11.154 -5.902 -0.838 1.00 90.81 90 LEU A CA 1
ATOM 659 C C . LEU A 1 90 ? -11.982 -6.160 -2.091 1.00 90.81 90 LEU A C 1
ATOM 661 O O . LEU A 1 90 ? -12.706 -7.151 -2.183 1.00 90.81 90 LEU A O 1
ATOM 665 N N . MET A 1 91 ? -11.865 -5.252 -3.047 1.00 92.12 91 MET A N 1
ATOM 666 C CA . MET A 1 91 ? -12.604 -5.282 -4.300 1.00 92.12 91 MET A CA 1
ATOM 667 C C . MET A 1 91 ? -11.630 -5.222 -5.469 1.00 92.12 91 MET A C 1
ATOM 669 O O . MET A 1 91 ? -10.634 -4.503 -5.391 1.00 92.12 91 MET A O 1
ATOM 673 N N . ARG A 1 92 ? -11.951 -5.907 -6.567 1.00 91.81 92 ARG A N 1
ATOM 674 C CA . ARG A 1 92 ? -11.289 -5.758 -7.866 1.00 91.81 92 ARG A CA 1
ATOM 675 C C . ARG A 1 92 ? -12.328 -5.816 -8.975 1.00 91.81 92 ARG A C 1
ATOM 677 O O . ARG A 1 92 ? -13.139 -6.729 -9.008 1.00 91.81 92 ARG A O 1
ATOM 684 N N . GLY A 1 93 ? -12.336 -4.826 -9.868 1.00 86.12 93 GLY A N 1
ATOM 685 C CA . GLY A 1 93 ? -13.270 -4.818 -11.004 1.00 86.12 93 GLY A CA 1
ATOM 686 C C . GLY A 1 93 ? -14.756 -4.824 -10.611 1.00 86.12 93 GLY A C 1
ATOM 687 O O . GLY A 1 93 ? -15.585 -5.287 -11.383 1.00 86.12 93 GLY A O 1
ATOM 688 N N . GLY A 1 94 ? -15.100 -4.335 -9.413 1.00 85.31 94 GLY A N 1
ATOM 689 C CA . GLY A 1 94 ? -16.470 -4.376 -8.882 1.00 85.31 94 GLY A CA 1
ATOM 690 C C . GLY A 1 94 ? -16.845 -5.688 -8.184 1.00 85.31 94 GLY A C 1
ATOM 691 O O . GLY A 1 94 ? -17.912 -5.761 -7.579 1.00 85.31 94 GLY A O 1
ATOM 692 N N . GLU A 1 95 ? -15.958 -6.680 -8.189 1.00 89.25 95 GLU A N 1
ATOM 693 C CA . GLU A 1 95 ? -16.138 -7.951 -7.495 1.00 89.25 95 GLU A CA 1
ATOM 694 C C . GLU A 1 95 ? -15.373 -7.973 -6.175 1.00 89.25 95 GLU A C 1
ATOM 696 O O . GLU A 1 95 ? -14.317 -7.354 -6.029 1.00 89.25 95 GLU A O 1
ATOM 701 N N . MET A 1 96 ? -15.919 -8.691 -5.197 1.00 88.88 96 MET A N 1
ATOM 702 C CA . MET A 1 96 ? -15.258 -8.918 -3.918 1.00 88.88 96 MET A CA 1
ATOM 703 C C . MET A 1 96 ? -14.146 -9.941 -4.097 1.00 88.88 96 MET A C 1
ATOM 705 O O . MET A 1 96 ? -14.398 -11.040 -4.588 1.00 88.88 96 MET A O 1
ATOM 709 N N . LEU A 1 97 ? -12.936 -9.609 -3.655 1.00 87.38 97 LEU A N 1
ATOM 710 C CA . LEU A 1 97 ? -11.861 -10.589 -3.614 1.00 87.38 97 LEU A CA 1
ATOM 711 C C . LEU A 1 97 ? -12.155 -11.619 -2.513 1.00 87.38 97 LEU A C 1
ATOM 713 O O . LEU A 1 97 ? -12.550 -11.225 -1.408 1.00 87.38 97 LEU A O 1
ATOM 717 N N . PRO A 1 98 ? -11.970 -12.925 -2.785 1.00 78.81 98 PRO A N 1
ATOM 718 C CA . PRO A 1 98 ? -12.123 -13.945 -1.762 1.00 78.81 98 PRO A CA 1
ATOM 719 C C . PRO A 1 98 ? -11.121 -13.662 -0.643 1.00 78.81 98 PRO A C 1
ATOM 721 O O . PRO A 1 98 ? -9.916 -13.564 -0.875 1.00 78.81 98 PRO A O 1
ATOM 724 N N . LEU A 1 99 ? -11.625 -13.484 0.577 1.00 69.88 99 LEU A N 1
ATOM 725 C CA . LEU A 1 99 ? -10.759 -13.409 1.744 1.00 69.88 99 LEU A CA 1
ATOM 726 C C . LEU A 1 99 ? -10.307 -14.829 2.073 1.00 69.88 99 LEU A C 1
ATOM 728 O O . LEU A 1 99 ? -11.139 -15.732 2.165 1.00 69.88 99 LEU A O 1
ATOM 732 N N . LEU A 1 100 ? -9.004 -15.012 2.267 1.00 67.81 100 LEU A N 1
ATOM 733 C CA . LEU A 1 100 ? -8.486 -16.238 2.861 1.00 67.81 100 LEU A CA 1
ATOM 734 C C . LEU A 1 100 ? -9.079 -16.374 4.269 1.00 67.81 100 LEU A C 1
ATOM 736 O O . LEU A 1 100 ? -9.226 -15.376 4.987 1.00 67.81 100 LEU A O 1
ATOM 740 N N . GLU A 1 101 ? -9.451 -17.592 4.661 1.00 60.88 101 GLU A N 1
ATOM 741 C CA . GLU A 1 101 ? -9.918 -17.828 6.023 1.00 60.88 101 GLU A CA 1
ATOM 742 C C . GLU A 1 101 ? -8.811 -17.429 7.005 1.00 60.88 101 GLU A C 1
ATOM 744 O O . GLU A 1 101 ? -7.657 -17.834 6.866 1.00 60.88 101 GLU A O 1
ATOM 749 N N . LYS A 1 102 ? -9.151 -16.590 7.993 1.00 55.53 102 LYS A N 1
ATOM 750 C CA . LYS A 1 102 ? -8.219 -16.256 9.072 1.00 55.53 102 LYS A CA 1
ATOM 751 C C . LYS A 1 102 ? -7.996 -17.524 9.894 1.00 55.53 102 LYS A C 1
ATOM 753 O O . LYS A 1 102 ? -8.838 -17.867 10.725 1.00 55.53 102 LYS A O 1
ATOM 758 N N . THR A 1 103 ? -6.876 -18.206 9.691 1.00 45.41 103 THR A N 1
ATOM 759 C CA . THR A 1 103 ? -6.464 -19.294 10.577 1.00 45.41 103 THR A CA 1
ATOM 760 C C . THR A 1 103 ? -6.202 -18.698 11.959 1.00 45.41 103 THR A C 1
ATOM 762 O O . THR A 1 103 ? -5.395 -17.780 12.107 1.00 45.41 103 THR A O 1
ATOM 765 N N . LYS A 1 104 ? -6.924 -19.166 12.982 1.00 41.50 104 LYS A N 1
ATOM 766 C CA . LYS A 1 104 ? -6.581 -18.857 14.374 1.00 41.50 104 LYS A CA 1
ATOM 767 C C . LYS A 1 104 ? -5.295 -19.604 14.699 1.00 41.50 104 LYS A C 1
ATOM 769 O O . LYS A 1 104 ? -5.341 -20.793 14.994 1.00 41.50 104 LYS A O 1
ATOM 774 N N . THR A 1 105 ? -4.168 -18.917 14.614 1.00 45.88 105 THR A N 1
ATOM 775 C CA . THR A 1 105 ? -2.898 -19.441 15.107 1.00 45.88 105 THR A CA 1
ATOM 776 C C . THR A 1 105 ? -2.827 -19.136 16.598 1.00 45.88 105 THR A C 1
ATOM 778 O O . THR A 1 105 ? -2.869 -17.974 17.005 1.00 45.88 105 THR A O 1
ATOM 781 N N . GLU A 1 106 ? -2.829 -20.185 17.416 1.00 45.84 106 GLU A N 1
ATOM 782 C CA . GLU A 1 106 ? -2.449 -20.075 18.819 1.00 45.84 106 GLU A CA 1
ATOM 783 C C . GLU A 1 106 ? -0.943 -19.759 18.860 1.00 45.84 106 GLU A C 1
ATOM 785 O O . GLU A 1 106 ? -0.144 -20.495 18.289 1.00 45.84 106 GLU A O 1
ATOM 790 N N . GLU A 1 107 ? -0.607 -18.646 19.515 1.00 44.66 107 GLU A N 1
ATOM 791 C CA . GLU A 1 107 ? 0.736 -18.094 19.767 1.00 44.66 107 GLU A CA 1
ATOM 792 C C . GLU A 1 107 ? 1.414 -17.283 18.639 1.00 44.66 107 GLU A C 1
ATOM 794 O O . GLU A 1 107 ? 1.245 -17.501 17.442 1.00 44.66 107 GLU A O 1
ATOM 799 N N . GLU A 1 108 ? 2.110 -16.238 19.095 1.00 45.66 108 GLU A N 1
ATOM 800 C CA . GLU A 1 108 ? 2.666 -15.083 18.385 1.00 45.66 108 GLU A CA 1
ATOM 801 C C . GLU A 1 108 ? 3.595 -15.449 17.213 1.00 45.66 108 GLU A C 1
ATOM 803 O O . GLU A 1 108 ? 4.796 -15.562 17.395 1.00 45.66 108 GLU A O 1
ATOM 808 N N . ASP A 1 109 ? 3.057 -15.590 16.002 1.00 38.88 109 ASP A N 1
ATOM 809 C CA . ASP A 1 109 ? 3.706 -15.176 14.747 1.00 38.88 109 ASP A CA 1
ATOM 810 C C . ASP A 1 109 ? 2.712 -15.338 13.584 1.00 38.88 109 ASP A C 1
ATOM 812 O O . ASP A 1 109 ? 2.289 -16.437 13.219 1.00 38.88 109 ASP A O 1
ATOM 816 N N . VAL A 1 110 ? 2.285 -14.219 12.994 1.00 53.81 110 VAL A N 1
ATOM 817 C CA . VAL A 1 110 ? 1.337 -14.222 11.872 1.00 53.81 110 VAL A CA 1
ATOM 818 C C . VAL A 1 110 ? 2.095 -14.527 10.581 1.00 53.81 110 VAL A C 1
ATOM 820 O O . VAL A 1 110 ? 2.693 -13.636 9.981 1.00 53.81 110 VAL A O 1
ATOM 823 N N . VAL A 1 111 ? 2.027 -15.772 10.115 1.00 52.66 111 VAL A N 1
ATOM 824 C CA . VAL A 1 111 ? 2.399 -16.145 8.743 1.00 52.66 111 VAL A CA 1
ATOM 825 C C . VAL A 1 111 ? 1.137 -16.373 7.911 1.00 52.66 111 VAL A C 1
ATOM 827 O O . VAL A 1 111 ? 0.360 -17.290 8.162 1.00 52.66 111 VAL A O 1
ATOM 830 N N . VAL A 1 112 ? 0.920 -15.498 6.926 1.00 56.62 112 VAL A N 1
ATOM 831 C CA . VAL A 1 112 ? -0.082 -15.674 5.863 1.00 56.62 112 VAL A CA 1
ATOM 832 C C . VAL A 1 112 ? 0.356 -16.816 4.948 1.00 56.62 112 VAL A C 1
ATOM 834 O O . VAL A 1 112 ? 1.470 -16.789 4.427 1.00 56.62 112 VAL A O 1
ATOM 837 N N . ASP A 1 113 ? -0.515 -17.803 4.737 1.00 48.31 113 ASP A N 1
ATOM 838 C CA . ASP A 1 113 ? -0.265 -18.891 3.791 1.00 48.31 113 ASP A CA 1
ATOM 839 C C . ASP A 1 113 ? -0.453 -18.392 2.349 1.00 48.31 113 ASP A C 1
ATOM 841 O O . ASP A 1 113 ? -1.570 -18.199 1.868 1.00 48.31 113 ASP A O 1
ATOM 845 N N . VAL A 1 114 ? 0.666 -18.128 1.671 1.00 56.06 114 VAL A N 1
ATOM 846 C CA . VAL A 1 114 ? 0.711 -17.628 0.284 1.00 56.06 114 VAL A CA 1
ATOM 847 C C . VAL A 1 114 ? 0.654 -18.780 -0.733 1.00 56.06 114 VAL A C 1
ATOM 849 O O . VAL A 1 114 ? 0.591 -18.538 -1.937 1.00 56.06 114 VAL A O 1
ATOM 852 N N . SER A 1 115 ? 0.656 -20.041 -0.283 1.00 53.81 115 SER A N 1
ATOM 853 C CA . SER A 1 115 ? 0.733 -21.207 -1.175 1.00 53.81 115 SER A CA 1
ATOM 854 C C . SER A 1 115 ? -0.520 -21.430 -2.033 1.00 53.81 115 SER A C 1
ATOM 856 O O . SER A 1 115 ? -0.453 -22.143 -3.030 1.00 53.81 115 SER A O 1
ATOM 858 N N . ALA A 1 116 ? -1.638 -20.773 -1.707 1.00 48.66 116 ALA A N 1
ATOM 859 C CA . ALA A 1 116 ? -2.891 -20.854 -2.458 1.00 48.66 116 ALA A CA 1
ATOM 860 C C . ALA A 1 116 ? -2.956 -19.934 -3.697 1.00 48.66 116 ALA A C 1
ATOM 862 O O . ALA A 1 116 ? -3.961 -19.940 -4.408 1.00 48.66 116 ALA A O 1
ATOM 863 N N . ILE A 1 117 ? -1.926 -19.121 -3.963 1.00 47.72 117 ILE A N 1
ATOM 864 C CA . ILE A 1 117 ? -1.887 -18.269 -5.157 1.00 47.72 117 ILE A CA 1
ATOM 865 C C . ILE A 1 117 ? -1.274 -19.072 -6.308 1.00 47.72 117 ILE A C 1
ATOM 867 O O . ILE A 1 117 ? -0.064 -19.042 -6.534 1.00 47.72 117 ILE A O 1
ATOM 871 N N . GLU A 1 118 ? -2.114 -19.785 -7.057 1.00 47.06 118 GLU A N 1
ATOM 872 C CA . GLU A 1 118 ? -1.733 -20.293 -8.375 1.00 47.06 118 GLU A CA 1
ATOM 873 C C . GLU A 1 118 ? -1.539 -19.094 -9.315 1.00 47.06 118 GLU A C 1
ATOM 875 O O . GLU A 1 118 ? -2.488 -18.495 -9.820 1.00 47.06 118 GLU A O 1
ATOM 880 N N . ILE A 1 119 ? -0.283 -18.693 -9.512 1.00 51.03 119 ILE A N 1
ATOM 881 C CA . ILE A 1 119 ? 0.081 -17.742 -10.560 1.00 51.03 119 ILE A CA 1
ATOM 882 C C . ILE A 1 119 ? 0.054 -18.528 -11.869 1.00 51.03 119 ILE A C 1
ATOM 884 O O . ILE A 1 119 ? 1.009 -19.239 -12.188 1.00 51.03 119 ILE A O 1
ATOM 888 N N . GLU A 1 120 ? -1.035 -18.419 -12.631 1.00 41.12 120 GLU A N 1
ATOM 889 C CA . GLU A 1 120 ? -1.035 -18.876 -14.019 1.00 41.12 120 GLU A CA 1
ATOM 890 C C . GLU A 1 120 ? 0.018 -18.072 -14.792 1.00 41.12 120 GLU A C 1
ATOM 892 O O . GLU A 1 120 ? -0.150 -16.896 -15.121 1.00 41.12 120 GLU A O 1
ATOM 897 N N . GLY A 1 121 ? 1.160 -18.713 -15.036 1.00 40.69 121 GLY A N 1
ATOM 898 C CA . GLY A 1 121 ? 2.212 -18.186 -15.885 1.00 40.69 121 GLY A CA 1
ATOM 899 C C . GLY A 1 121 ? 1.697 -18.044 -17.312 1.00 40.69 121 GLY A C 1
ATOM 900 O O . GLY A 1 121 ? 1.559 -19.032 -18.031 1.00 40.69 121 GLY A O 1
ATOM 901 N N . SER A 1 122 ? 1.450 -16.807 -17.738 1.00 39.69 122 SER A N 1
ATOM 902 C CA . SER A 1 122 ? 1.272 -16.481 -19.150 1.00 39.69 122 SER A CA 1
ATOM 903 C C . SER A 1 122 ? 2.602 -16.704 -19.869 1.00 39.69 122 SER A C 1
ATOM 905 O O . SER A 1 122 ? 3.525 -15.900 -19.743 1.00 39.69 122 SER A O 1
ATOM 907 N N . GLN A 1 123 ? 2.708 -17.799 -20.623 1.00 43.38 123 GLN A N 1
ATOM 908 C CA . GLN A 1 123 ? 3.716 -17.914 -21.672 1.00 43.38 123 GLN A CA 1
ATOM 909 C C . GLN A 1 123 ? 3.344 -16.979 -22.827 1.00 43.38 123 GLN A C 1
ATOM 911 O O . GLN A 1 123 ? 2.227 -17.040 -23.340 1.00 43.38 123 GLN A O 1
ATOM 916 N N . GLY A 1 124 ? 4.291 -16.132 -23.223 1.00 37.59 124 GLY A N 1
ATOM 917 C CA . GLY A 1 124 ? 4.209 -15.239 -24.377 1.00 37.59 124 GLY A CA 1
ATOM 918 C C . GLY A 1 124 ? 5.456 -14.387 -24.495 1.00 37.59 124 GLY A C 1
ATOM 919 O O . GLY A 1 124 ? 5.600 -13.480 -23.650 1.00 37.59 124 GLY A O 1
#

Sequence (124 aa):
MYVRELKGAMAAAPPGWRGNDVLGLLVGEKPATKGVQGEMHSAEVALGYVCCSKEGDVLQLLWNIKAQAMGLDGITVGLKYGDDSNKLVLMRGGEMLPLLEKTKTEEEDVVVDVSAIEIEGSQG

Mean predicted aligned error: 9.86 Å

InterPro domains:
  IPR018828 Required for respiratory growth protein 7, mitochondrial [PF10356] (3-68)

Solvent-accessible surface area (backbone atoms only — not comparable to full-atom values): 7942 Å² total; per-residue (Å²): 112,71,66,59,54,50,51,52,49,50,75,66,37,57,92,91,56,62,66,94,90,47,75,48,76,49,77,43,79,56,78,82,47,74,67,55,52,50,56,44,62,72,42,95,58,27,33,36,39,38,17,29,49,97,88,65,50,59,74,38,57,48,68,20,70,52,27,28,74,74,68,50,54,64,56,36,61,43,82,42,86,49,99,90,53,72,42,70,39,50,26,42,88,91,39,74,55,85,74,76,80,82,75,85,69,87,69,98,69,94,75,81,81,66,84,80,65,80,75,82,77,79,85,128

Radius of gyration: 16.08 Å; Cα contacts (8 Å, |Δi|>4): 156; chains: 1; bounding box: 47×36×44 Å

Organism: NCBI:txid78861